Protein AF-A0A6P1DL82-F1 (afdb_monomer)

Radius of gyration: 16.73 Å; Cα contacts (8 Å, |Δi|>4): 215; chains: 1; bounding box: 35×32×50 Å

Sequence (137 aa):
ITAIKIKSARMLLAHGFLKKVFEIFEKYETSIDMITTSEVAVSLTIDDYKNLDSIVEELEKFSTVEIDKQQSIVCLVGHLVVRHHETHRLFKVLQDISVRMISYGGSNNNISLLVNTNDKITALKCLNRYIFDSVTA

Structure (mmCIF, N/CA/C/O backbone):
data_AF-A0A6P1DL82-F1
#
_entry.id   AF-A0A6P1DL82-F1
#
loop_
_atom_site.group_PDB
_atom_site.id
_atom_site.type_symbol
_atom_site.label_atom_id
_atom_site.label_alt_id
_atom_site.label_comp_id
_atom_site.label_asym_id
_atom_site.label_entity_id
_atom_site.label_seq_id
_atom_site.pdbx_PDB_ins_code
_atom_site.Cartn_x
_atom_site.Cartn_y
_atom_site.Cartn_z
_atom_site.occupancy
_atom_site.B_iso_or_equiv
_atom_site.auth_seq_id
_atom_site.auth_comp_id
_atom_site.auth_asym_id
_atom_site.auth_atom_id
_atom_site.pdbx_PDB_model_num
ATOM 1 N N . ILE A 1 1 ? 1.648 -9.556 1.444 1.00 96.50 1 ILE A N 1
ATOM 2 C CA . ILE A 1 1 ? 1.243 -8.146 1.570 1.00 96.50 1 ILE A CA 1
ATOM 3 C C . ILE A 1 1 ? -0.276 -8.030 1.544 1.00 96.50 1 ILE A C 1
ATOM 5 O O . ILE A 1 1 ? -0.929 -8.567 0.644 1.00 96.50 1 ILE A O 1
ATOM 9 N N . THR A 1 2 ? -0.810 -7.327 2.535 1.00 97.94 2 THR A N 1
ATOM 10 C CA . THR A 1 2 ? -2.210 -6.908 2.637 1.00 97.94 2 THR A CA 1
ATOM 11 C C . THR A 1 2 ? -2.247 -5.386 2.602 1.00 97.94 2 THR A C 1
ATOM 13 O O . THR A 1 2 ? -1.497 -4.747 3.339 1.00 97.94 2 THR A O 1
ATOM 16 N N . ALA A 1 3 ? -3.097 -4.805 1.756 1.00 98.06 3 ALA A N 1
ATOM 17 C CA . ALA A 1 3 ? -3.349 -3.370 1.756 1.00 98.06 3 ALA A CA 1
ATOM 18 C C . ALA A 1 3 ? -4.567 -3.052 2.623 1.00 98.06 3 ALA A C 1
ATOM 20 O O . ALA A 1 3 ? -5.576 -3.755 2.579 1.00 98.06 3 ALA A O 1
ATOM 21 N N . ILE A 1 4 ? -4.468 -1.977 3.391 1.00 98.19 4 ILE A N 1
ATOM 22 C CA . ILE A 1 4 ? -5.497 -1.500 4.306 1.00 98.19 4 ILE A CA 1
ATOM 23 C C . ILE A 1 4 ? -5.789 -0.060 3.924 1.00 98.19 4 ILE A C 1
ATOM 25 O O . ILE A 1 4 ? -4.900 0.790 3.968 1.00 98.19 4 ILE A O 1
ATOM 29 N N . LYS A 1 5 ? -7.028 0.226 3.534 1.00 97.25 5 LYS A N 1
ATOM 30 C CA . LYS A 1 5 ? -7.486 1.581 3.236 1.00 97.25 5 LYS A CA 1
ATOM 31 C C . LYS A 1 5 ? -8.430 2.046 4.327 1.00 97.25 5 LYS A C 1
ATOM 33 O O . LYS A 1 5 ? -9.489 1.472 4.532 1.00 97.25 5 LYS A O 1
ATOM 38 N N . ILE A 1 6 ? -8.040 3.122 4.989 1.00 96.62 6 ILE A N 1
ATOM 39 C CA . ILE A 1 6 ? -8.717 3.700 6.141 1.00 96.62 6 ILE A CA 1
ATOM 40 C C . ILE A 1 6 ? -9.293 5.040 5.690 1.00 96.62 6 ILE A C 1
ATOM 42 O O . ILE A 1 6 ? -8.549 5.969 5.367 1.00 96.62 6 ILE A O 1
ATOM 46 N N . LYS A 1 7 ? -10.621 5.138 5.627 1.00 93.19 7 LYS A N 1
ATOM 47 C CA . LYS A 1 7 ? -11.356 6.337 5.203 1.00 93.19 7 LYS A CA 1
ATOM 48 C C . LYS A 1 7 ? -11.966 7.030 6.414 1.00 93.19 7 LYS A C 1
ATOM 50 O O . LYS A 1 7 ? -12.634 6.393 7.225 1.00 93.19 7 LYS A O 1
ATOM 55 N N . SER A 1 8 ? -11.804 8.345 6.518 1.00 86.75 8 SER A N 1
ATOM 56 C CA . SER A 1 8 ? -12.510 9.140 7.523 1.00 86.75 8 SER A CA 1
ATOM 57 C C . SER A 1 8 ? -12.804 10.540 6.997 1.00 86.75 8 SER A C 1
ATOM 59 O O . SER A 1 8 ? -11.895 11.317 6.716 1.00 86.75 8 SER A O 1
ATOM 61 N N . ALA A 1 9 ? -14.086 10.908 6.937 1.00 73.88 9 ALA A N 1
ATOM 62 C CA . ALA A 1 9 ? -14.503 12.270 6.585 1.00 73.88 9 ALA A CA 1
ATOM 63 C C . ALA A 1 9 ? -13.990 13.321 7.590 1.00 73.88 9 ALA A C 1
ATOM 65 O O . ALA A 1 9 ? -13.893 14.500 7.266 1.00 73.88 9 ALA A O 1
ATOM 66 N N . ARG A 1 10 ? -13.628 12.886 8.805 1.00 70.06 10 ARG A N 1
ATOM 67 C CA . ARG A 1 10 ? -13.051 13.731 9.857 1.00 70.06 10 ARG A CA 1
ATOM 68 C C . ARG A 1 10 ? -11.539 13.914 9.723 1.00 70.06 10 ARG A C 1
ATOM 70 O O . ARG A 1 10 ? -10.966 14.555 10.586 1.00 70.06 10 ARG A O 1
ATOM 77 N N . MET A 1 11 ? -10.888 13.351 8.701 1.00 68.12 11 MET A N 1
ATOM 78 C CA . MET A 1 11 ? -9.452 13.539 8.455 1.00 68.12 11 MET A CA 1
ATOM 79 C C . MET A 1 11 ? -9.140 14.938 7.898 1.00 68.12 11 MET A C 1
ATOM 81 O O . MET A 1 11 ? -8.059 15.471 8.149 1.00 68.12 11 MET A O 1
ATOM 85 N N . LEU A 1 12 ? -10.094 15.562 7.197 1.00 62.00 12 LEU A N 1
ATOM 86 C CA . LEU A 1 12 ? -9.925 16.887 6.605 1.00 62.00 12 LEU A CA 1
ATOM 87 C C . LEU A 1 12 ? -9.681 17.934 7.709 1.00 62.00 12 LEU A C 1
ATOM 89 O O . LEU A 1 12 ? -10.539 18.144 8.562 1.00 62.00 12 LEU A O 1
ATOM 93 N N . LEU A 1 13 ? -8.508 18.580 7.696 1.00 59.38 13 LEU A N 1
ATOM 94 C CA . LEU A 1 13 ? -8.069 19.598 8.673 1.00 59.38 13 LEU A CA 1
ATOM 95 C C . LEU A 1 13 ? -7.917 19.110 10.131 1.00 59.38 13 LEU A C 1
ATOM 97 O O . LEU A 1 13 ? -7.608 19.912 11.017 1.00 59.38 13 LEU A O 1
ATOM 101 N N . ALA A 1 14 ? -8.078 17.811 10.400 1.00 66.88 14 ALA A N 1
ATOM 102 C CA . ALA A 1 14 ? -7.939 17.262 11.744 1.00 66.88 14 ALA A CA 1
ATOM 103 C C . ALA A 1 14 ? -6.507 16.796 12.023 1.00 66.88 14 ALA A C 1
ATOM 105 O O . ALA A 1 14 ? -5.981 15.857 11.423 1.00 66.88 14 ALA A O 1
ATOM 106 N N . HIS A 1 15 ? -5.881 17.429 13.006 1.00 78.00 15 HIS A N 1
ATOM 107 C CA . HIS A 1 15 ? -4.597 17.016 13.556 1.00 78.00 15 HIS A CA 1
ATOM 108 C C . HIS A 1 15 ? -4.752 15.728 14.385 1.00 78.00 15 HIS A C 1
ATOM 110 O O . HIS A 1 15 ? -5.724 15.540 15.114 1.00 78.00 15 HIS A O 1
ATOM 116 N N . GLY A 1 16 ? -3.772 14.824 14.281 1.00 84.50 16 GLY A N 1
ATOM 117 C CA . GLY A 1 16 ? -3.687 13.614 15.109 1.00 84.50 16 GLY A CA 1
ATOM 118 C C . GLY A 1 16 ? -4.369 12.357 14.557 1.00 84.50 16 GLY A C 1
ATOM 119 O O . GLY A 1 16 ? -4.217 11.301 15.165 1.00 84.50 16 GLY A O 1
ATOM 120 N N . PHE A 1 17 ? -5.057 12.410 13.409 1.00 88.38 17 PHE A N 1
ATOM 121 C CA . PHE A 1 17 ? -5.641 11.206 12.793 1.00 88.38 17 PHE A CA 1
ATOM 122 C C . PHE A 1 17 ? -4.571 10.157 12.448 1.00 88.38 17 PHE A C 1
ATOM 124 O O . PHE A 1 17 ? -4.658 9.022 12.908 1.00 88.38 17 PHE A O 1
ATOM 131 N N . LEU A 1 18 ? -3.517 10.551 11.722 1.00 90.75 18 LEU A N 1
ATOM 132 C CA . LEU A 1 18 ? -2.419 9.639 11.373 1.00 90.75 18 LEU A CA 1
ATOM 133 C C . LEU A 1 18 ? -1.679 9.117 12.609 1.00 90.75 18 LEU A C 1
ATOM 135 O O . LEU A 1 18 ? -1.313 7.950 12.641 1.00 90.75 18 LEU A O 1
ATOM 139 N N . LYS A 1 19 ? -1.520 9.949 13.649 1.00 92.31 19 LYS A N 1
ATOM 140 C CA . LYS A 1 19 ? -0.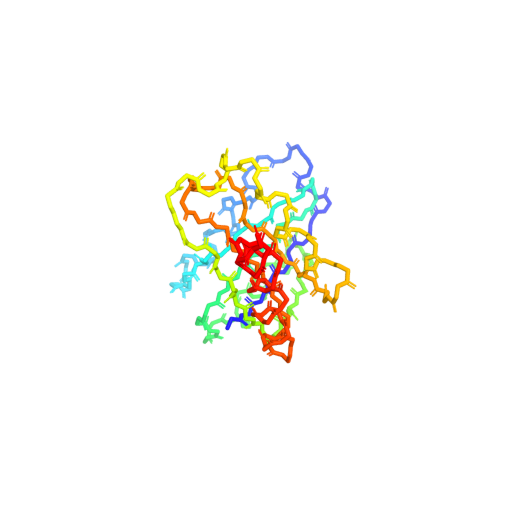944 9.519 14.930 1.00 92.31 19 LYS A CA 1
ATOM 141 C C . LYS A 1 19 ? -1.748 8.355 15.520 1.00 92.31 19 LYS A C 1
ATOM 143 O O . LYS A 1 19 ? -1.166 7.320 15.805 1.00 92.31 19 LYS A O 1
ATOM 148 N N . LYS A 1 20 ? -3.073 8.504 15.632 1.00 92.62 20 LYS A N 1
ATOM 149 C CA . LYS A 1 20 ? -3.956 7.448 16.156 1.00 92.62 20 LYS A CA 1
ATOM 150 C C . LYS A 1 20 ? -3.890 6.169 15.328 1.00 92.62 20 LYS A C 1
ATOM 152 O O . LYS A 1 20 ? -3.889 5.086 15.896 1.00 92.62 20 LYS A O 1
ATOM 157 N N . VAL A 1 21 ? -3.839 6.293 13.999 1.00 94.94 21 VAL A N 1
ATOM 158 C CA . VAL A 1 21 ? -3.683 5.136 13.108 1.00 94.94 21 VAL A CA 1
ATOM 159 C C . VAL A 1 21 ? -2.376 4.411 13.427 1.00 94.94 21 VAL A C 1
ATOM 161 O O . VAL A 1 21 ? -2.417 3.229 13.741 1.00 94.94 21 VAL A O 1
ATOM 164 N N . PHE A 1 22 ? -1.235 5.105 13.421 1.00 96.31 22 PHE A N 1
ATOM 165 C CA . PHE A 1 22 ? 0.063 4.475 13.680 1.00 96.31 22 PHE A CA 1
ATOM 166 C C . PHE A 1 22 ? 0.204 3.919 15.103 1.00 96.31 22 PHE A C 1
ATOM 168 O O . PHE A 1 22 ? 0.795 2.860 15.265 1.00 96.31 22 PHE A O 1
ATOM 175 N N . GLU A 1 23 ? -0.388 4.562 16.115 1.00 97.12 23 GLU A N 1
ATOM 176 C CA . GLU A 1 23 ? -0.417 4.040 17.492 1.00 97.12 23 GLU A CA 1
ATOM 177 C C . GLU A 1 23 ? -1.111 2.673 17.590 1.00 97.12 23 GLU A C 1
ATOM 179 O O . GLU A 1 23 ? -0.690 1.834 18.383 1.00 97.12 23 GLU A O 1
ATOM 184 N N . ILE A 1 24 ? -2.142 2.417 16.774 1.00 97.75 24 ILE A N 1
ATOM 185 C CA . ILE A 1 24 ? -2.803 1.105 16.728 1.00 97.75 24 ILE A CA 1
ATOM 186 C C . ILE A 1 24 ? -1.853 0.056 16.143 1.00 97.75 24 ILE A C 1
ATOM 188 O O . ILE A 1 24 ? -1.688 -1.004 16.735 1.00 97.75 24 ILE A O 1
ATOM 192 N N . PHE A 1 25 ? -1.188 0.342 15.021 1.00 97.94 25 PHE A N 1
ATOM 193 C CA . PHE A 1 25 ? -0.229 -0.605 14.432 1.00 97.94 25 PHE A CA 1
ATOM 194 C C . PHE A 1 25 ? 0.959 -0.884 15.364 1.00 97.94 25 PHE A C 1
ATOM 196 O O . PHE A 1 25 ? 1.351 -2.041 15.506 1.00 97.94 25 PHE A O 1
ATOM 203 N N . GLU A 1 26 ? 1.464 0.144 16.052 1.00 97.56 26 GLU A N 1
ATOM 204 C CA . GLU A 1 26 ? 2.522 0.024 17.063 1.00 97.56 26 GLU A CA 1
ATOM 205 C C . GLU A 1 26 ? 2.090 -0.867 18.235 1.00 97.56 26 GLU A C 1
ATOM 207 O O . GLU A 1 26 ? 2.811 -1.785 18.616 1.00 97.56 26 GLU A O 1
ATOM 212 N N . LYS A 1 27 ? 0.878 -0.661 18.772 1.00 98.00 27 LYS A N 1
ATOM 213 C CA . LYS A 1 27 ? 0.317 -1.472 19.868 1.00 98.00 27 LYS A CA 1
ATOM 214 C C . LYS A 1 27 ? 0.293 -2.971 19.546 1.00 98.00 27 LYS A C 1
ATOM 216 O O . LYS A 1 27 ? 0.444 -3.789 20.450 1.00 98.00 27 LYS A O 1
ATOM 221 N N . TYR A 1 28 ? 0.068 -3.324 18.282 1.00 97.88 28 TYR A N 1
ATOM 222 C CA . TYR A 1 28 ? 0.032 -4.707 17.801 1.00 97.88 28 TYR A CA 1
ATOM 223 C C . TYR A 1 28 ? 1.354 -5.169 17.171 1.00 97.88 28 TYR A C 1
ATOM 225 O O . TYR A 1 28 ? 1.366 -6.204 16.498 1.00 97.88 28 TYR A O 1
ATOM 233 N N . GLU A 1 29 ? 2.436 -4.402 17.349 1.00 97.25 29 GLU A N 1
ATOM 234 C CA . GLU A 1 29 ? 3.783 -4.685 16.832 1.00 97.25 29 GLU A CA 1
ATOM 235 C C . GLU A 1 29 ? 3.782 -5.026 15.329 1.00 97.25 29 GLU A C 1
ATOM 237 O O . GLU A 1 29 ? 4.504 -5.901 14.850 1.00 97.25 29 GLU A O 1
ATOM 242 N N . THR A 1 30 ? 2.916 -4.355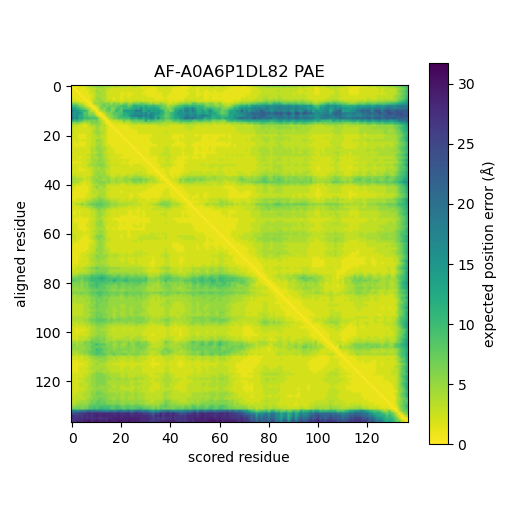 14.563 1.00 97.88 30 THR A N 1
ATOM 243 C CA . THR A 1 30 ? 2.702 -4.636 13.141 1.00 97.88 30 THR A CA 1
ATOM 244 C C . THR A 1 30 ? 3.369 -3.563 12.291 1.00 97.88 30 THR A C 1
ATOM 246 O O . THR A 1 30 ? 2.881 -2.440 12.180 1.00 97.88 30 THR A O 1
ATOM 249 N N . SER A 1 31 ? 4.486 -3.928 11.663 1.00 97.12 31 SER A N 1
ATOM 250 C CA . SER A 1 31 ? 5.231 -3.032 10.777 1.00 97.12 31 SER A CA 1
ATOM 251 C C . SER A 1 31 ? 4.432 -2.663 9.522 1.00 97.12 31 SER A C 1
ATOM 253 O O . SER A 1 31 ? 3.754 -3.505 8.924 1.00 97.12 31 SER A O 1
ATOM 255 N N . ILE A 1 32 ? 4.558 -1.402 9.107 1.00 96.88 32 ILE A N 1
ATOM 256 C CA . ILE A 1 32 ? 3.962 -0.845 7.891 1.00 96.88 32 ILE A CA 1
ATOM 257 C C . ILE A 1 32 ? 5.071 -0.613 6.864 1.00 96.88 32 ILE A C 1
ATOM 259 O O . ILE A 1 32 ? 6.121 -0.071 7.205 1.00 96.88 32 ILE A O 1
ATOM 263 N N . ASP A 1 33 ? 4.815 -0.975 5.607 1.00 94.00 33 ASP A N 1
ATOM 264 C CA . ASP A 1 33 ? 5.769 -0.802 4.504 1.00 94.00 33 ASP A CA 1
ATOM 265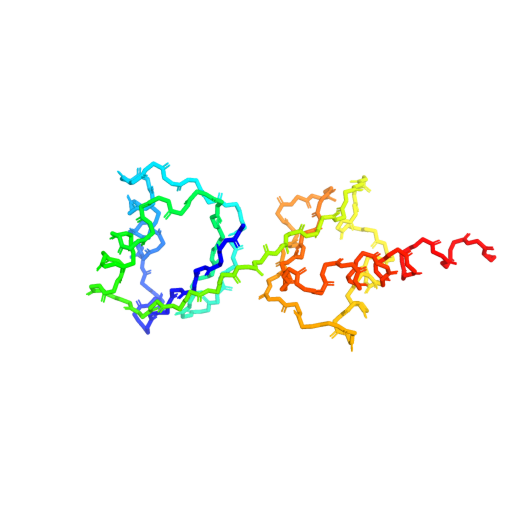 C C . ASP A 1 33 ? 5.432 0.428 3.639 1.00 94.00 33 ASP A C 1
ATOM 267 O O . ASP A 1 33 ? 6.009 1.505 3.800 1.00 94.00 33 ASP A O 1
ATOM 271 N N . MET A 1 34 ? 4.443 0.318 2.748 1.00 95.69 34 MET A N 1
ATOM 272 C CA . MET A 1 34 ? 4.013 1.423 1.894 1.00 95.69 34 MET A CA 1
ATOM 273 C C . MET A 1 34 ? 2.910 2.239 2.559 1.00 95.69 34 MET A C 1
ATOM 275 O O . MET A 1 34 ? 2.009 1.685 3.186 1.00 95.69 34 MET A O 1
ATOM 279 N N . ILE A 1 35 ? 2.930 3.557 2.339 1.00 95.94 35 ILE A N 1
ATOM 280 C CA . ILE A 1 35 ? 1.879 4.489 2.761 1.00 95.94 35 ILE A CA 1
ATOM 281 C C . ILE A 1 35 ? 1.550 5.433 1.597 1.00 95.94 35 ILE A C 1
ATOM 283 O O . ILE A 1 35 ? 2.439 6.012 0.977 1.00 95.94 35 ILE A O 1
ATOM 287 N N . THR A 1 36 ? 0.261 5.621 1.329 1.00 93.88 36 THR A N 1
ATOM 288 C CA . THR A 1 36 ? -0.285 6.620 0.401 1.00 93.88 36 THR A CA 1
ATOM 289 C C . THR A 1 36 ? -1.433 7.338 1.091 1.00 93.88 36 THR A C 1
ATOM 291 O O . THR A 1 36 ? -2.315 6.702 1.665 1.00 93.88 36 THR A O 1
ATOM 294 N N . THR A 1 37 ? -1.465 8.662 1.009 1.00 92.50 37 THR A N 1
ATOM 295 C CA . THR A 1 37 ? -2.538 9.479 1.578 1.00 92.50 37 THR A CA 1
ATOM 296 C C . THR A 1 37 ? -3.332 10.193 0.489 1.00 92.50 37 THR A C 1
ATOM 298 O O . THR A 1 37 ? -2.859 10.425 -0.619 1.00 92.50 37 THR A O 1
ATOM 301 N N . SER A 1 38 ? -4.565 10.531 0.838 1.00 88.06 38 SER A N 1
ATOM 302 C CA . SER A 1 38 ? -5.446 11.482 0.160 1.00 88.06 38 SER A CA 1
ATOM 303 C C . SER A 1 38 ? -6.034 12.406 1.228 1.00 88.06 38 SER A C 1
ATOM 305 O O . SER A 1 38 ? -5.770 12.232 2.420 1.00 88.06 38 SER A O 1
ATOM 307 N N . GLU A 1 39 ? -6.867 13.357 0.831 1.00 84.25 39 GLU A N 1
ATOM 308 C CA . GLU A 1 39 ? -7.488 14.339 1.721 1.00 84.25 39 GLU A CA 1
ATOM 309 C C . GLU A 1 39 ? -8.348 13.693 2.820 1.00 84.25 39 GLU A C 1
ATOM 311 O O . GLU A 1 39 ? -8.474 14.244 3.914 1.00 84.25 39 GLU A O 1
ATOM 316 N N . VAL A 1 40 ? -8.940 12.526 2.538 1.00 87.50 40 VAL A N 1
ATOM 317 C CA . VAL A 1 40 ? -9.916 11.858 3.423 1.00 87.50 40 VAL A CA 1
ATOM 318 C C . VAL A 1 40 ? -9.600 10.389 3.712 1.00 87.50 40 VAL A C 1
ATOM 3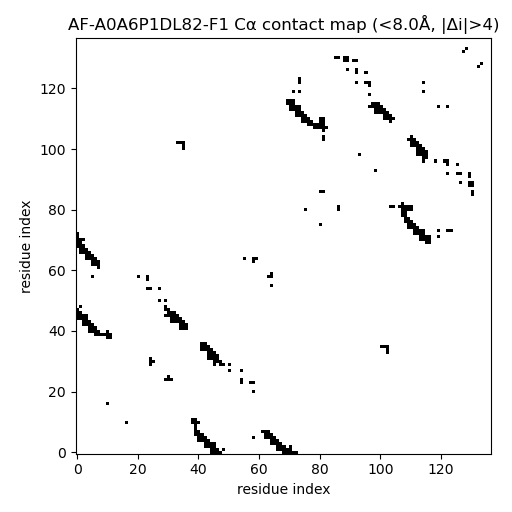20 O O . VAL A 1 40 ? -10.393 9.699 4.359 1.00 87.50 40 VAL A O 1
ATOM 323 N N . ALA A 1 41 ? -8.475 9.872 3.215 1.00 91.56 41 ALA A N 1
ATOM 324 C CA . ALA A 1 41 ? -8.094 8.481 3.432 1.00 91.56 41 ALA A CA 1
ATOM 325 C C . ALA A 1 41 ? -6.580 8.276 3.474 1.00 91.56 41 ALA A C 1
ATOM 327 O O . ALA A 1 41 ? -5.831 8.918 2.737 1.00 91.56 41 ALA A O 1
ATOM 328 N N . VAL A 1 42 ? -6.156 7.294 4.266 1.00 94.94 42 VAL A N 1
ATOM 329 C CA . VAL A 1 42 ? -4.804 6.728 4.248 1.00 94.94 42 VAL A CA 1
ATOM 330 C C . VAL A 1 42 ? -4.885 5.275 3.792 1.00 94.94 42 VAL A C 1
ATOM 332 O O . VAL A 1 42 ? -5.749 4.521 4.228 1.00 94.94 42 VAL A O 1
ATOM 335 N N . SER A 1 43 ? -4.021 4.891 2.862 1.00 96.44 43 SER A N 1
ATOM 336 C CA . SER A 1 43 ? -3.800 3.505 2.457 1.00 96.44 43 SER A CA 1
ATOM 337 C C . SER A 1 43 ? -2.409 3.093 2.901 1.00 96.44 43 SER A C 1
ATOM 339 O O . SER A 1 43 ? -1.457 3.845 2.705 1.00 96.44 43 SER A O 1
ATOM 341 N N . LEU A 1 44 ? -2.297 1.915 3.493 1.00 97.56 44 LEU A N 1
ATOM 342 C CA . LEU A 1 44 ? -1.040 1.374 3.987 1.00 97.56 44 LEU A CA 1
ATOM 343 C C . LEU A 1 44 ? -0.936 -0.118 3.688 1.00 97.56 44 LEU A C 1
ATOM 345 O O . LEU A 1 44 ? -1.950 -0.764 3.421 1.00 97.56 44 LEU A O 1
ATOM 349 N N . THR A 1 45 ? 0.271 -0.669 3.732 1.00 98.19 45 THR A N 1
ATOM 350 C CA . THR A 1 45 ? 0.494 -2.105 3.537 1.00 98.19 45 THR A CA 1
ATOM 351 C C . THR A 1 45 ? 1.187 -2.744 4.726 1.00 98.19 45 THR A C 1
ATOM 353 O O . THR A 1 45 ? 2.064 -2.137 5.335 1.00 98.19 45 THR A O 1
ATOM 356 N N . ILE A 1 46 ? 0.824 -3.995 5.002 1.00 98.06 46 ILE A N 1
ATOM 357 C CA . ILE A 1 46 ? 1.455 -4.843 6.019 1.00 98.06 46 ILE A CA 1
ATOM 358 C C . ILE A 1 46 ? 1.821 -6.209 5.433 1.00 98.06 46 ILE A C 1
ATOM 360 O O . ILE A 1 46 ? 1.173 -6.693 4.494 1.00 98.06 46 ILE A O 1
ATOM 364 N N . ASP A 1 47 ? 2.820 -6.852 6.030 1.00 95.62 47 ASP A N 1
ATOM 365 C CA . ASP A 1 47 ? 3.224 -8.222 5.696 1.00 95.62 47 ASP A CA 1
ATOM 366 C C . ASP A 1 47 ? 2.777 -9.251 6.732 1.00 95.62 47 ASP A C 1
ATOM 368 O O . ASP A 1 47 ? 2.303 -10.326 6.353 1.00 95.62 47 ASP A O 1
ATOM 372 N N . ASP A 1 48 ? 2.871 -8.915 8.021 1.00 94.38 48 ASP A N 1
ATOM 373 C CA . ASP A 1 48 ? 2.364 -9.751 9.107 1.00 94.38 48 ASP A CA 1
ATOM 374 C C . ASP A 1 48 ? 0.890 -9.426 9.377 1.00 94.38 48 ASP A C 1
ATOM 376 O O . ASP A 1 48 ? 0.552 -8.330 9.810 1.00 94.38 48 ASP A O 1
ATOM 380 N N . TYR A 1 49 ? 0.003 -10.385 9.107 1.00 93.56 49 TYR A N 1
ATOM 381 C CA . TYR A 1 49 ? -1.442 -10.236 9.282 1.00 93.56 49 TYR A CA 1
ATOM 382 C C . TYR A 1 49 ? -1.986 -10.945 10.534 1.00 93.56 49 TYR A C 1
ATOM 384 O O . TYR A 1 49 ? -3.204 -11.055 10.668 1.00 93.56 49 TYR A O 1
ATOM 392 N N . LYS A 1 50 ? -1.130 -11.415 11.458 1.00 96.44 50 LYS A N 1
ATOM 393 C CA . LYS A 1 50 ? -1.562 -12.119 12.687 1.00 96.44 50 LYS A CA 1
ATOM 394 C C . LYS A 1 50 ? -2.577 -11.330 13.515 1.00 96.44 50 LYS A C 1
ATOM 396 O O . LYS A 1 50 ? -3.528 -11.913 14.018 1.00 96.44 50 LYS A O 1
ATOM 401 N N . ASN A 1 51 ? -2.375 -10.018 13.634 1.00 97.25 51 ASN A N 1
ATOM 402 C CA . ASN A 1 51 ? -3.208 -9.124 14.444 1.00 97.25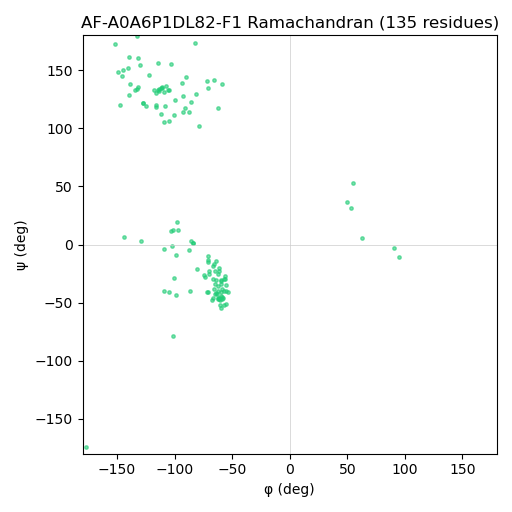 51 ASN A CA 1
ATOM 403 C C . ASN A 1 51 ? -4.206 -8.308 13.607 1.00 97.25 51 ASN A C 1
ATOM 405 O O . ASN A 1 51 ? -4.783 -7.346 14.111 1.00 97.25 51 ASN A O 1
ATOM 409 N N . LEU A 1 52 ? -4.402 -8.664 12.331 1.00 97.31 52 LEU A N 1
ATOM 410 C CA . LEU A 1 52 ? -5.177 -7.855 11.391 1.00 97.31 52 LEU A CA 1
ATOM 411 C C . LEU A 1 52 ? -6.611 -7.608 11.872 1.00 97.31 52 LEU A C 1
ATOM 413 O O . LEU A 1 52 ? -7.057 -6.468 11.838 1.00 97.31 52 LEU A O 1
ATOM 417 N N . ASP A 1 53 ? -7.308 -8.640 12.344 1.00 97.75 53 ASP A N 1
ATOM 418 C CA . ASP A 1 53 ? -8.710 -8.509 12.759 1.00 97.75 53 ASP A CA 1
ATOM 419 C C . ASP A 1 53 ? -8.852 -7.544 13.951 1.00 97.75 53 ASP A C 1
ATOM 421 O O . ASP A 1 53 ? -9.692 -6.647 13.926 1.00 97.75 53 ASP A O 1
ATOM 425 N N . SER A 1 54 ? -7.954 -7.642 14.937 1.00 98.25 54 SER A N 1
ATOM 426 C CA . SER A 1 54 ? -7.900 -6.734 16.091 1.00 98.25 54 SER A CA 1
ATOM 427 C C . SER A 1 54 ? -7.580 -5.289 15.687 1.00 98.25 54 SER A C 1
ATOM 429 O O . SER A 1 54 ? -8.186 -4.345 16.193 1.00 98.25 54 SER A O 1
ATOM 431 N N . ILE A 1 55 ? -6.639 -5.102 14.752 1.00 98.31 55 ILE A N 1
ATOM 432 C CA . ILE A 1 55 ? -6.292 -3.782 14.204 1.00 98.31 55 ILE A CA 1
ATOM 433 C C . ILE A 1 55 ? -7.504 -3.164 13.498 1.00 98.31 55 ILE A C 1
ATOM 435 O O . ILE A 1 55 ? -7.806 -1.989 13.710 1.00 98.31 55 ILE A O 1
ATOM 439 N N . VAL A 1 56 ? -8.203 -3.947 12.670 1.00 98.06 56 VAL A N 1
ATOM 440 C CA . VAL A 1 56 ? -9.399 -3.499 11.943 1.00 98.06 56 VAL A CA 1
ATOM 441 C C . VAL A 1 56 ? -10.490 -3.077 12.921 1.00 98.06 56 VAL A C 1
ATOM 443 O O . VAL A 1 56 ? -10.997 -1.964 12.795 1.00 98.06 56 VAL A O 1
ATOM 446 N N . GLU A 1 57 ? -10.776 -3.887 13.942 1.00 98.00 57 GLU A N 1
ATOM 447 C CA . GLU A 1 57 ? -11.784 -3.573 14.961 1.00 98.00 57 GLU A CA 1
ATOM 448 C C . GLU A 1 57 ? -11.499 -2.235 15.672 1.00 98.00 57 GLU A C 1
ATOM 450 O O . GLU A 1 57 ? -12.408 -1.441 15.926 1.00 98.00 57 GLU A O 1
ATOM 455 N N . GLU A 1 58 ? -10.233 -1.930 15.982 1.00 97.75 58 GLU A N 1
ATOM 456 C CA . GLU A 1 58 ? -9.870 -0.649 16.595 1.00 97.75 58 GLU A CA 1
ATOM 457 C C . GLU A 1 58 ? -9.997 0.542 15.645 1.00 97.75 58 GLU A C 1
ATOM 459 O O . GLU A 1 58 ? -10.472 1.607 16.054 1.00 97.75 58 GLU A O 1
ATOM 464 N N . LEU A 1 59 ? -9.597 0.371 14.385 1.00 96.62 59 LEU A N 1
ATOM 465 C CA . LEU A 1 59 ? -9.701 1.408 13.360 1.00 96.62 59 LEU A CA 1
ATOM 466 C C . LEU A 1 59 ? -11.166 1.736 13.032 1.00 96.62 59 LEU A C 1
ATOM 468 O O . LEU A 1 59 ? -11.517 2.909 12.855 1.00 96.62 59 LEU A O 1
ATOM 472 N N . GLU A 1 60 ? -12.039 0.729 13.000 1.00 96.44 60 GLU A N 1
ATOM 473 C CA . GLU A 1 60 ? -13.464 0.879 12.681 1.00 96.44 60 GLU A CA 1
ATOM 474 C C . GLU A 1 60 ? -14.246 1.699 13.720 1.00 96.44 60 GLU A C 1
ATOM 476 O O . GLU A 1 60 ? -15.297 2.261 13.412 1.00 96.44 60 GLU A O 1
ATOM 481 N N . LYS A 1 61 ? -13.697 1.899 14.927 1.00 94.81 61 LYS A N 1
ATOM 482 C CA . LYS A 1 61 ? -14.299 2.772 15.955 1.00 94.81 61 LYS A CA 1
ATOM 483 C C . LYS A 1 61 ? -14.430 4.233 15.510 1.00 94.81 61 LYS A C 1
ATOM 485 O O . LYS A 1 61 ? -15.222 4.981 16.084 1.00 94.81 61 LYS A O 1
ATOM 490 N N . PHE A 1 62 ? -13.631 4.678 14.540 1.00 91.75 62 PHE A N 1
ATOM 491 C CA . PHE A 1 62 ? -13.606 6.079 14.095 1.00 91.75 62 PHE A CA 1
ATOM 492 C C . PHE A 1 62 ? -13.381 6.264 12.585 1.00 91.75 62 PHE A C 1
ATOM 494 O O . PHE A 1 62 ? -13.210 7.397 12.113 1.00 91.75 62 PHE A O 1
ATOM 501 N N . SER A 1 63 ? -13.368 5.177 11.818 1.00 93.69 63 SER A N 1
ATOM 502 C CA . SER A 1 63 ? -13.115 5.184 10.379 1.00 93.69 63 SER A CA 1
ATOM 503 C C . SER A 1 63 ? -13.821 4.015 9.690 1.00 93.69 63 SER A C 1
ATOM 505 O O . SER A 1 63 ? -14.387 3.152 10.348 1.00 93.69 63 SER A O 1
ATOM 507 N N . THR A 1 64 ? -13.804 3.992 8.361 1.00 95.81 64 THR A N 1
ATOM 508 C CA . THR A 1 64 ? -14.201 2.818 7.572 1.00 95.81 64 THR A CA 1
ATOM 509 C C . THR A 1 64 ? -12.950 2.169 7.005 1.00 95.81 64 THR A C 1
ATOM 511 O O . THR A 1 64 ? -12.104 2.873 6.445 1.00 95.81 64 THR A O 1
ATOM 514 N N . VAL A 1 65 ? -12.840 0.847 7.126 1.00 97.31 65 VAL A N 1
ATOM 515 C CA . VAL A 1 65 ? -11.660 0.092 6.701 1.00 97.31 65 VAL A CA 1
ATOM 516 C C . VAL A 1 65 ? -12.008 -0.826 5.529 1.00 97.31 65 VAL A C 1
ATOM 518 O O . VAL A 1 65 ? -13.003 -1.539 5.550 1.00 97.31 65 VAL A O 1
ATOM 521 N N . GLU A 1 66 ? -11.182 -0.801 4.487 1.00 97.81 66 GLU A N 1
ATOM 522 C CA . GLU A 1 66 ? -11.237 -1.720 3.347 1.00 97.81 66 GLU A CA 1
ATOM 523 C C . GLU A 1 66 ? -9.934 -2.523 3.301 1.00 97.81 66 GLU A C 1
ATOM 525 O O . GLU A 1 66 ? -8.847 -1.949 3.417 1.00 97.81 66 GLU A O 1
ATOM 530 N N . ILE A 1 67 ? -10.042 -3.842 3.127 1.00 97.94 67 ILE A N 1
ATOM 531 C CA . ILE A 1 67 ? -8.906 -4.768 3.142 1.00 97.94 67 ILE A CA 1
ATOM 532 C C . ILE A 1 67 ? -8.750 -5.434 1.780 1.00 97.94 67 ILE A C 1
ATOM 534 O O . ILE A 1 67 ? -9.616 -6.195 1.352 1.00 97.94 67 ILE A O 1
ATOM 538 N N . ASP A 1 68 ? -7.590 -5.231 1.161 1.00 97.06 68 ASP A N 1
ATOM 539 C CA . ASP A 1 68 ? -7.201 -5.900 -0.076 1.00 97.06 68 ASP A CA 1
ATOM 540 C C . ASP A 1 68 ? -6.090 -6.914 0.226 1.00 97.06 68 ASP A C 1
ATOM 542 O O . ASP A 1 68 ? -4.932 -6.563 0.472 1.00 97.06 68 ASP A O 1
ATOM 546 N N . LYS A 1 69 ? -6.441 -8.202 0.218 1.00 96.56 69 LYS A N 1
ATOM 547 C CA . LYS A 1 69 ? -5.475 -9.303 0.372 1.00 96.56 69 LYS A CA 1
ATOM 548 C C . LYS A 1 69 ? -4.796 -9.612 -0.968 1.00 96.56 69 LYS A C 1
ATOM 550 O O . LYS A 1 69 ? -5.182 -9.088 -2.011 1.00 96.56 69 LYS A O 1
ATOM 555 N N . GLN A 1 70 ? -3.794 -10.494 -0.932 1.00 96.75 70 GLN A N 1
ATOM 556 C CA . GLN A 1 70 ? -3.099 -11.000 -2.127 1.00 96.75 70 GLN A CA 1
ATOM 557 C C . GLN A 1 70 ? -2.538 -9.871 -3.001 1.00 96.75 70 GLN A C 1
ATOM 559 O O . GLN A 1 70 ? -2.810 -9.782 -4.198 1.00 96.75 70 GLN A O 1
ATOM 564 N N . GLN A 1 71 ? -1.770 -8.985 -2.373 1.00 97.94 71 GLN A N 1
ATOM 565 C CA . GLN A 1 71 ? -1.046 -7.936 -3.073 1.00 97.94 71 GLN A CA 1
ATOM 566 C C . GLN A 1 71 ? 0.437 -8.290 -3.188 1.00 97.94 71 GLN A C 1
ATOM 568 O O . GLN A 1 71 ? 1.000 -9.055 -2.395 1.00 97.94 71 GLN A O 1
ATOM 573 N N . SER A 1 72 ? 1.085 -7.719 -4.192 1.00 97.75 72 SER A N 1
ATOM 574 C CA . SER A 1 72 ? 2.518 -7.829 -4.426 1.00 97.75 72 SER A CA 1
ATOM 575 C C . SER A 1 72 ? 3.104 -6.449 -4.673 1.00 97.75 72 SER A C 1
ATOM 577 O O . SER A 1 72 ? 2.542 -5.653 -5.422 1.00 97.75 72 SER A O 1
ATOM 579 N N . ILE A 1 73 ? 4.238 -6.183 -4.035 1.00 97.25 73 ILE A N 1
ATOM 580 C CA . ILE A 1 73 ? 5.018 -4.972 -4.247 1.00 97.25 73 ILE A CA 1
ATOM 581 C C . ILE A 1 73 ? 6.064 -5.281 -5.313 1.00 97.25 73 ILE A C 1
ATOM 583 O O . ILE A 1 73 ? 6.792 -6.270 -5.219 1.00 97.25 73 ILE A O 1
ATOM 587 N N . VAL A 1 74 ? 6.120 -4.440 -6.338 1.00 95.88 74 VAL A N 1
ATOM 588 C CA . VAL A 1 74 ? 7.127 -4.476 -7.395 1.00 95.88 74 VAL A CA 1
ATOM 589 C C . VAL A 1 74 ? 7.929 -3.185 -7.315 1.00 95.88 74 VAL A C 1
ATOM 591 O O . VAL A 1 74 ? 7.372 -2.101 -7.469 1.00 95.88 74 VAL A O 1
ATOM 594 N N . CYS A 1 75 ? 9.232 -3.301 -7.070 1.00 93.25 75 CYS A N 1
ATOM 595 C CA . CYS A 1 75 ? 10.123 -2.158 -6.880 1.00 93.25 75 CYS A CA 1
ATOM 596 C C . CYS A 1 75 ? 11.074 -1.998 -8.065 1.00 93.25 75 CYS A C 1
ATOM 598 O O . CYS A 1 75 ? 11.755 -2.948 -8.454 1.00 93.25 75 CYS A O 1
ATOM 600 N N . LEU A 1 76 ? 11.174 -0.778 -8.589 1.00 92.00 76 LEU A N 1
ATOM 601 C CA . LEU A 1 76 ? 12.277 -0.360 -9.440 1.00 92.00 76 LEU A CA 1
ATOM 602 C C . LEU A 1 76 ? 13.351 0.282 -8.562 1.00 92.00 76 LEU A C 1
ATOM 604 O O . LEU A 1 76 ? 13.144 1.365 -8.015 1.00 92.00 76 LEU A O 1
ATOM 608 N N . VAL A 1 77 ? 14.511 -0.364 -8.486 1.00 92.31 77 VAL A N 1
ATOM 609 C CA . VAL A 1 77 ? 15.660 0.110 -7.710 1.00 92.31 77 VAL A CA 1
ATOM 610 C C . VAL A 1 77 ? 16.776 0.544 -8.652 1.00 92.31 77 VAL A C 1
ATOM 612 O O . VAL A 1 77 ? 17.111 -0.165 -9.600 1.00 92.31 77 VAL A O 1
ATOM 615 N N . GLY A 1 78 ? 17.377 1.699 -8.382 1.00 89.88 78 GLY A N 1
ATOM 616 C CA . GLY A 1 78 ? 18.521 2.202 -9.137 1.00 89.88 78 GLY A CA 1
ATOM 617 C C . GLY A 1 78 ? 19.052 3.518 -8.575 1.00 89.88 78 GLY A C 1
ATOM 618 O O . GLY A 1 78 ? 18.591 4.000 -7.544 1.00 89.88 78 GLY A O 1
ATOM 619 N N . HIS A 1 79 ? 20.021 4.127 -9.254 1.00 90.56 79 HIS A N 1
ATOM 620 C CA . HIS A 1 79 ? 20.571 5.416 -8.836 1.00 90.56 79 HIS A CA 1
ATOM 621 C C . HIS A 1 79 ? 19.733 6.576 -9.384 1.00 90.56 79 HIS A C 1
ATOM 623 O O . HIS A 1 79 ? 19.575 6.697 -10.596 1.00 90.56 79 HIS A O 1
ATOM 629 N N . LEU A 1 80 ? 19.213 7.435 -8.498 1.00 88.75 80 LEU A N 1
ATOM 630 C CA . LEU A 1 80 ? 18.435 8.630 -8.861 1.00 88.75 80 LEU A CA 1
ATOM 631 C C . LEU A 1 80 ? 17.250 8.352 -9.809 1.00 88.75 80 LEU A C 1
ATOM 633 O O . LEU A 1 80 ? 16.854 9.224 -10.585 1.00 88.75 80 LEU A O 1
ATOM 637 N N . VAL A 1 81 ? 16.642 7.165 -9.721 1.00 89.19 81 VAL A N 1
ATOM 638 C CA . VAL A 1 81 ? 15.513 6.750 -10.571 1.00 89.19 81 VAL A CA 1
ATOM 639 C C . VAL A 1 81 ? 14.322 7.696 -10.486 1.00 89.19 81 VAL A C 1
ATOM 641 O O . VAL A 1 81 ? 13.633 7.870 -11.473 1.00 89.19 81 VAL A O 1
ATOM 644 N N . VAL A 1 82 ? 14.078 8.386 -9.373 1.00 88.88 82 VAL A N 1
ATOM 645 C CA . VAL A 1 82 ? 12.979 9.373 -9.301 1.00 88.88 82 VAL A CA 1
ATOM 646 C C . VAL A 1 82 ? 13.260 10.623 -10.145 1.00 88.88 82 VAL A C 1
ATOM 648 O O . VAL A 1 82 ? 12.338 11.290 -10.594 1.00 88.88 82 VAL A O 1
ATOM 651 N N . ARG A 1 83 ? 14.531 10.955 -10.390 1.00 88.94 83 ARG A N 1
ATOM 652 C CA . ARG A 1 83 ? 14.938 12.156 -11.144 1.00 88.94 83 ARG A CA 1
ATOM 653 C C . ARG A 1 83 ? 15.361 11.850 -12.577 1.00 88.94 83 ARG A C 1
ATOM 655 O O . ARG A 1 83 ? 15.740 12.762 -13.308 1.00 88.94 83 ARG A O 1
ATOM 662 N N . HIS A 1 84 ? 15.338 10.583 -12.971 1.00 90.50 84 HIS A N 1
ATOM 663 C CA . HIS A 1 84 ? 15.734 10.180 -14.306 1.00 90.50 84 HIS A CA 1
ATOM 664 C C . HIS A 1 84 ? 14.681 10.633 -15.334 1.00 90.50 84 HIS A C 1
ATOM 666 O O . HIS A 1 84 ? 13.480 10.478 -15.133 1.00 90.50 84 HIS A O 1
ATOM 672 N N . HIS A 1 85 ? 15.122 11.209 -16.455 1.00 90.19 85 HIS A N 1
ATOM 673 C CA . HIS A 1 85 ? 14.228 11.774 -17.478 1.00 90.19 85 HIS A CA 1
ATOM 674 C C . HIS A 1 85 ? 13.266 10.729 -18.080 1.00 90.19 85 HIS A C 1
ATOM 676 O O . HIS A 1 85 ? 12.118 11.039 -18.396 1.00 90.19 85 HIS A O 1
ATOM 682 N N . GLU A 1 86 ? 13.696 9.467 -18.155 1.00 90.00 86 GLU A N 1
ATOM 683 C CA . GLU A 1 86 ? 12.878 8.352 -18.660 1.00 90.00 86 GLU A CA 1
ATOM 684 C C . GLU A 1 86 ? 11.944 7.710 -17.629 1.00 90.00 86 GLU A C 1
ATOM 686 O O . GLU A 1 86 ? 11.217 6.774 -17.952 1.00 90.00 86 GLU A O 1
ATOM 691 N N . THR A 1 87 ? 11.902 8.199 -16.391 1.00 91.25 87 THR A N 1
ATOM 692 C CA . THR A 1 87 ? 11.081 7.587 -15.331 1.00 91.25 87 THR A CA 1
ATOM 693 C C . THR A 1 87 ? 9.594 7.606 -15.639 1.00 91.25 87 THR A C 1
ATOM 695 O O . THR A 1 87 ? 8.858 6.717 -15.216 1.00 91.25 87 THR A O 1
ATOM 698 N N . HIS A 1 88 ? 9.150 8.552 -16.465 1.00 90.94 88 HIS A N 1
ATOM 699 C CA . HIS A 1 88 ? 7.784 8.586 -16.969 1.00 90.94 88 HIS A CA 1
ATOM 700 C C . HIS A 1 88 ? 7.383 7.287 -17.705 1.00 90.94 88 HIS A C 1
ATOM 702 O O . HIS A 1 88 ? 6.207 6.923 -17.699 1.00 90.94 88 HIS A O 1
ATOM 708 N N . ARG A 1 89 ? 8.340 6.547 -18.296 1.00 91.88 89 ARG A N 1
ATOM 709 C CA . ARG A 1 89 ? 8.078 5.266 -18.974 1.00 91.88 89 ARG A CA 1
ATOM 710 C C . ARG A 1 89 ? 7.563 4.192 -18.023 1.00 91.88 89 ARG A C 1
ATOM 712 O O . ARG A 1 89 ? 6.756 3.374 -18.448 1.00 91.88 89 ARG A O 1
ATOM 719 N N . LEU A 1 90 ? 7.956 4.218 -16.746 1.00 92.06 90 LEU A N 1
ATOM 720 C CA . LEU A 1 90 ? 7.448 3.282 -15.739 1.00 92.06 90 LEU A CA 1
ATOM 721 C C . LEU A 1 90 ? 5.922 3.380 -15.606 1.00 92.06 90 LEU A C 1
ATOM 723 O O . LEU A 1 90 ? 5.248 2.358 -15.505 1.00 92.06 90 LEU A O 1
ATOM 727 N N . PHE A 1 91 ? 5.356 4.588 -15.687 1.00 92.56 91 PHE A N 1
ATOM 728 C CA . PHE A 1 91 ? 3.909 4.794 -15.578 1.00 92.56 91 PHE A CA 1
ATOM 729 C C . PHE A 1 91 ? 3.121 4.277 -16.790 1.00 92.56 91 PHE A C 1
ATOM 731 O O . PHE A 1 91 ? 1.905 4.134 -16.697 1.00 92.56 91 PHE A O 1
ATOM 738 N N . LYS A 1 92 ? 3.784 3.889 -17.892 1.00 94.06 92 LYS A N 1
ATOM 739 C CA . LYS A 1 92 ? 3.134 3.139 -18.982 1.00 94.06 92 LYS A CA 1
ATOM 740 C C . LYS A 1 92 ? 2.643 1.765 -18.534 1.00 94.06 92 LYS A C 1
ATOM 742 O O . LYS A 1 92 ? 1.844 1.164 -19.226 1.00 94.06 92 LYS A O 1
ATOM 747 N N . VAL A 1 93 ? 3.058 1.252 -17.379 1.00 93.62 93 VAL A N 1
ATOM 748 C CA . VAL A 1 93 ? 2.477 0.016 -16.839 1.00 93.62 93 VAL A CA 1
ATOM 749 C C . VAL A 1 93 ? 0.988 0.177 -16.478 1.00 93.62 93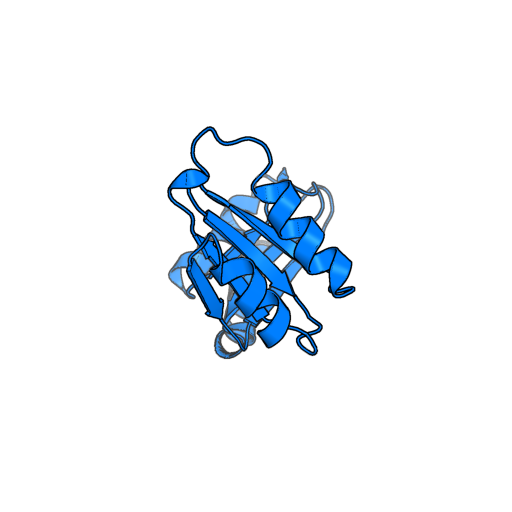 VAL A C 1
ATOM 751 O O . VAL A 1 93 ? 0.250 -0.803 -16.480 1.00 93.62 93 VAL A O 1
ATOM 754 N N . LEU A 1 94 ? 0.521 1.410 -16.227 1.00 93.44 94 LEU A N 1
ATOM 755 C CA . LEU A 1 94 ? -0.854 1.703 -15.798 1.00 93.44 94 LEU A CA 1
ATOM 756 C C . LEU A 1 94 ? -1.923 1.410 -16.863 1.00 93.44 94 LEU A C 1
ATOM 758 O O . LEU A 1 94 ? -3.093 1.292 -16.518 1.00 93.44 94 LEU A O 1
ATOM 762 N N . GLN A 1 95 ? -1.547 1.303 -18.141 1.00 94.38 95 GLN A N 1
ATOM 763 C CA . GLN A 1 95 ? -2.470 0.892 -19.215 1.00 94.38 95 GLN A CA 1
ATOM 764 C C . GLN A 1 95 ? -2.661 -0.629 -19.284 1.00 94.38 95 GLN A C 1
ATOM 766 O O . GLN A 1 95 ? -3.661 -1.079 -19.834 1.00 94.38 95 GLN A O 1
ATOM 771 N N . ASP A 1 96 ? -1.727 -1.417 -18.742 1.00 93.12 96 ASP A N 1
ATOM 772 C CA . ASP A 1 96 ? -1.744 -2.879 -18.874 1.00 93.12 96 ASP A CA 1
ATOM 773 C C . ASP A 1 96 ? -2.286 -3.583 -17.626 1.00 93.12 96 ASP A C 1
ATOM 775 O O . ASP A 1 96 ? -2.817 -4.689 -17.725 1.00 93.12 96 ASP A O 1
ATOM 779 N N . ILE A 1 97 ? -2.126 -2.973 -16.445 1.00 93.88 97 ILE A N 1
ATOM 780 C CA . ILE A 1 97 ? -2.543 -3.550 -15.162 1.00 93.88 97 ILE A CA 1
ATOM 781 C C . ILE A 1 97 ? -3.157 -2.494 -14.243 1.00 93.88 97 ILE A C 1
ATOM 783 O O . ILE A 1 97 ? -2.778 -1.321 -14.253 1.00 93.88 97 ILE A O 1
ATOM 787 N N . SER A 1 98 ? -4.053 -2.941 -13.365 1.00 93.75 98 SER A N 1
ATOM 788 C CA . SER A 1 98 ? -4.610 -2.098 -12.310 1.00 93.75 98 SER A CA 1
ATOM 789 C C . SER A 1 98 ? -3.620 -1.971 -11.149 1.00 93.75 98 SER A C 1
ATOM 791 O O . SER A 1 98 ? -3.505 -2.863 -10.308 1.00 93.75 98 SER A O 1
ATOM 793 N N . VAL A 1 99 ? -2.914 -0.843 -11.074 1.00 96.25 99 VAL A N 1
ATOM 794 C CA . VAL A 1 99 ? -2.020 -0.530 -9.948 1.00 96.25 99 VAL A CA 1
ATOM 795 C C . VAL A 1 99 ? -2.820 0.035 -8.773 1.00 96.25 99 VAL A C 1
ATOM 797 O O . VAL A 1 99 ? -3.595 0.978 -8.925 1.00 96.25 99 VAL A O 1
ATOM 800 N N . ARG A 1 100 ? -2.616 -0.530 -7.577 1.00 95.88 100 ARG A N 1
ATOM 801 C CA . ARG A 1 100 ? -3.349 -0.179 -6.353 1.00 95.88 100 ARG A CA 1
ATOM 802 C C . ARG A 1 100 ? -2.739 0.998 -5.593 1.00 95.88 100 ARG A C 1
ATOM 804 O O . ARG A 1 100 ? -3.486 1.813 -5.050 1.00 95.88 100 ARG A O 1
ATOM 811 N N . MET A 1 101 ? -1.410 1.054 -5.512 1.00 96.38 101 MET A N 1
ATOM 812 C CA . MET A 1 101 ? -0.638 2.126 -4.867 1.00 96.38 101 MET A CA 1
ATOM 813 C C . MET A 1 101 ? 0.659 2.370 -5.639 1.00 96.38 101 MET A C 1
ATOM 815 O O . MET A 1 101 ? 1.232 1.441 -6.210 1.00 96.38 101 MET A O 1
ATOM 819 N N . ILE A 1 102 ? 1.142 3.611 -5.609 1.00 95.88 102 ILE A N 1
ATOM 820 C CA . ILE A 1 102 ? 2.447 4.010 -6.141 1.00 95.88 102 ILE A CA 1
ATOM 821 C C . ILE A 1 102 ? 3.168 4.765 -5.026 1.00 95.88 102 ILE A C 1
ATOM 823 O O . ILE A 1 102 ? 2.666 5.778 -4.545 1.00 95.88 102 ILE A O 1
ATOM 827 N N . SER A 1 103 ? 4.346 4.287 -4.630 1.00 93.75 103 SER A N 1
ATOM 828 C CA . SER A 1 103 ? 5.273 5.032 -3.779 1.00 93.75 103 SER A CA 1
ATOM 829 C C . SER A 1 103 ? 6.364 5.636 -4.654 1.00 93.75 103 SER A C 1
ATOM 831 O O . SER A 1 103 ? 7.181 4.924 -5.241 1.00 93.75 103 SER A O 1
ATOM 833 N N . TYR A 1 104 ? 6.337 6.961 -4.767 1.00 93.12 104 TYR A N 1
ATOM 834 C CA . TYR A 1 104 ? 7.234 7.755 -5.596 1.00 93.12 104 TYR A CA 1
ATOM 835 C C . TYR A 1 104 ? 7.632 9.022 -4.834 1.00 93.12 104 TYR A C 1
ATOM 837 O O . TYR A 1 104 ? 6.771 9.735 -4.325 1.00 93.12 104 TYR A O 1
ATOM 845 N N . GLY A 1 105 ? 8.934 9.305 -4.747 1.00 89.56 105 GLY A N 1
ATOM 846 C CA . GLY A 1 105 ? 9.461 10.502 -4.078 1.00 89.56 105 GLY A CA 1
ATOM 847 C C . GLY A 1 105 ? 9.874 10.320 -2.612 1.00 89.56 105 GLY A C 1
ATOM 848 O O . GLY A 1 105 ? 10.564 11.186 -2.083 1.00 89.56 105 GLY A O 1
ATOM 849 N N . GLY A 1 106 ? 9.550 9.189 -1.972 1.00 86.44 106 GLY A N 1
ATOM 850 C CA . GLY A 1 106 ? 10.049 8.858 -0.625 1.00 86.44 106 GLY A CA 1
ATOM 851 C C . GLY A 1 106 ? 11.547 8.517 -0.581 1.00 86.44 106 GLY A C 1
ATOM 852 O O . GLY A 1 106 ? 12.198 8.658 0.448 1.00 86.44 106 GLY A O 1
ATOM 853 N N . SER A 1 107 ? 12.116 8.104 -1.715 1.00 90.12 107 SER A N 1
ATOM 854 C CA . SER A 1 107 ? 13.549 7.893 -1.928 1.00 90.12 107 SER A CA 1
ATOM 855 C C . SER A 1 107 ? 13.887 8.260 -3.365 1.00 90.12 107 SER A C 1
ATOM 857 O O . SER A 1 107 ? 13.100 7.984 -4.264 1.00 90.12 107 SER A O 1
ATOM 859 N N . ASN A 1 108 ? 15.070 8.826 -3.620 1.00 90.56 108 ASN A N 1
ATOM 860 C CA . ASN A 1 108 ? 15.504 9.072 -5.000 1.00 90.56 108 ASN A CA 1
ATOM 861 C C . ASN A 1 108 ? 15.855 7.776 -5.753 1.00 90.56 108 ASN A C 1
ATOM 863 O O . ASN A 1 108 ? 15.981 7.809 -6.974 1.00 90.56 108 ASN A O 1
ATOM 867 N N . ASN A 1 109 ? 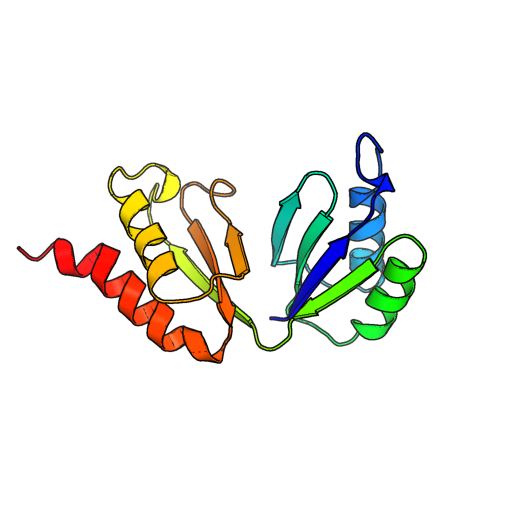16.027 6.660 -5.039 1.00 92.50 109 ASN A N 1
ATOM 868 C CA . ASN A 1 109 ? 16.597 5.418 -5.565 1.00 92.50 109 ASN A CA 1
ATOM 869 C C . ASN A 1 109 ? 15.580 4.277 -5.715 1.00 92.50 109 ASN A C 1
ATOM 871 O O . ASN A 1 109 ? 15.940 3.208 -6.202 1.00 92.50 109 ASN A O 1
ATOM 875 N N . ASN A 1 110 ? 14.332 4.482 -5.288 1.00 91.50 110 ASN A N 1
ATOM 876 C CA . ASN A 1 110 ? 13.300 3.453 -5.336 1.00 91.50 110 ASN A CA 1
ATOM 877 C C . ASN A 1 110 ? 11.951 4.032 -5.773 1.00 91.50 110 ASN A C 1
ATOM 879 O O . ASN A 1 110 ? 11.548 5.098 -5.305 1.00 91.50 110 ASN A O 1
ATOM 883 N N . ILE A 1 111 ? 11.252 3.291 -6.629 1.00 94.62 111 ILE A N 1
ATOM 884 C CA . ILE A 1 111 ? 9.842 3.492 -6.959 1.00 94.62 111 ILE A CA 1
ATOM 885 C C . ILE A 1 111 ? 9.142 2.151 -6.762 1.00 94.62 111 ILE A C 1
ATOM 887 O O . ILE A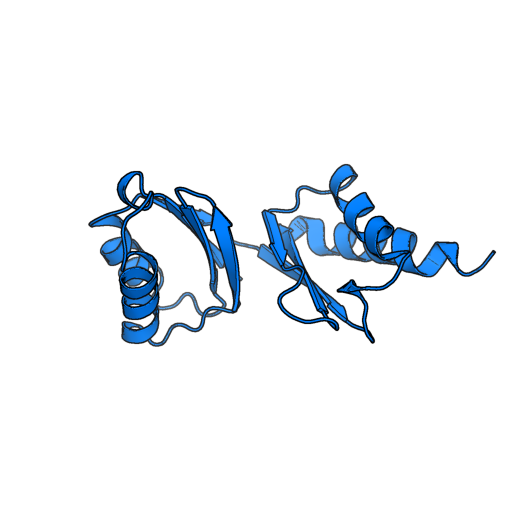 1 111 ? 9.498 1.173 -7.419 1.00 94.62 111 ILE A O 1
ATOM 891 N N . SER A 1 112 ? 8.135 2.112 -5.894 1.00 95.50 112 SER A N 1
ATOM 892 C CA . SER A 1 112 ? 7.388 0.886 -5.597 1.00 95.50 112 SER A CA 1
ATOM 893 C C . SER A 1 112 ? 5.968 0.970 -6.139 1.00 95.50 112 SER A C 1
ATOM 895 O O . SER A 1 112 ? 5.278 1.972 -5.951 1.00 95.50 112 SER A O 1
ATOM 897 N N . LEU A 1 113 ? 5.509 -0.106 -6.765 1.00 96.75 113 LEU A N 1
ATOM 898 C CA . LEU A 1 113 ? 4.137 -0.291 -7.218 1.00 96.75 113 LEU A CA 1
ATOM 899 C C . LEU A 1 113 ? 3.500 -1.422 -6.423 1.00 96.75 113 LEU A C 1
ATOM 901 O O . LEU A 1 113 ? 4.092 -2.489 -6.290 1.00 96.75 113 LEU A O 1
ATOM 905 N N . LEU A 1 114 ? 2.281 -1.211 -5.944 1.00 97.81 114 LEU A N 1
ATOM 906 C CA . LEU A 1 114 ? 1.466 -2.269 -5.365 1.00 97.81 114 LEU A CA 1
ATOM 907 C C . LEU A 1 114 ? 0.461 -2.755 -6.406 1.00 97.81 114 LEU A C 1
ATOM 909 O O . LEU A 1 114 ? -0.316 -1.959 -6.934 1.00 97.81 114 LEU A O 1
ATOM 913 N N . VAL A 1 115 ? 0.466 -4.052 -6.684 1.00 97.81 115 VAL A N 1
ATOM 914 C CA . VAL A 1 115 ? -0.405 -4.696 -7.675 1.00 97.81 115 VAL A CA 1
ATOM 915 C C . VAL A 1 115 ? -1.062 -5.933 -7.079 1.00 97.81 115 VAL A C 1
ATOM 917 O O . VAL A 1 115 ? -0.557 -6.504 -6.108 1.00 97.81 115 VAL A O 1
ATOM 920 N N . ASN A 1 116 ? -2.154 -6.398 -7.687 1.00 97.75 116 ASN A N 1
ATOM 921 C CA . ASN A 1 116 ? -2.694 -7.709 -7.351 1.00 97.75 116 ASN A CA 1
ATOM 922 C C . ASN A 1 116 ? -1.626 -8.787 -7.618 1.00 97.75 116 ASN A C 1
ATOM 924 O O . ASN A 1 116 ? -0.925 -8.745 -8.631 1.00 97.75 116 ASN A O 1
ATOM 928 N N . THR A 1 117 ? -1.490 -9.768 -6.725 1.00 97.62 117 THR A N 1
ATOM 929 C CA . THR A 1 117 ? -0.500 -10.847 -6.866 1.00 97.62 117 THR A CA 1
ATOM 930 C C . THR A 1 117 ? -0.641 -11.616 -8.180 1.00 97.62 117 THR A C 1
ATOM 932 O O . THR A 1 117 ? 0.369 -12.080 -8.713 1.00 97.62 117 THR A O 1
ATOM 935 N N . ASN A 1 118 ? -1.850 -11.716 -8.735 1.00 97.12 118 ASN A N 1
ATOM 936 C CA . ASN A 1 118 ? -2.084 -12.366 -10.025 1.00 97.12 118 ASN A CA 1
ATOM 937 C C . ASN A 1 118 ? -1.444 -11.599 -11.193 1.00 97.12 118 ASN A C 1
ATOM 939 O O . ASN A 1 118 ? -0.963 -12.216 -12.142 1.00 97.12 118 ASN A O 1
ATOM 943 N N . ASP A 1 119 ? -1.329 -10.276 -11.081 1.00 96.56 119 ASP A N 1
ATOM 944 C CA . ASP A 1 119 ? -0.755 -9.415 -12.117 1.00 96.56 119 ASP A CA 1
ATOM 945 C C . ASP A 1 119 ? 0.767 -9.272 -12.000 1.00 96.56 119 ASP A C 1
ATOM 947 O O . ASP A 1 119 ? 1.397 -8.676 -12.873 1.00 96.56 119 ASP A O 1
ATOM 951 N N . LYS A 1 120 ? 1.401 -9.838 -10.960 1.00 95.75 120 LYS A N 1
ATOM 952 C CA . LYS A 1 120 ? 2.831 -9.617 -10.668 1.00 95.75 120 LYS A CA 1
AT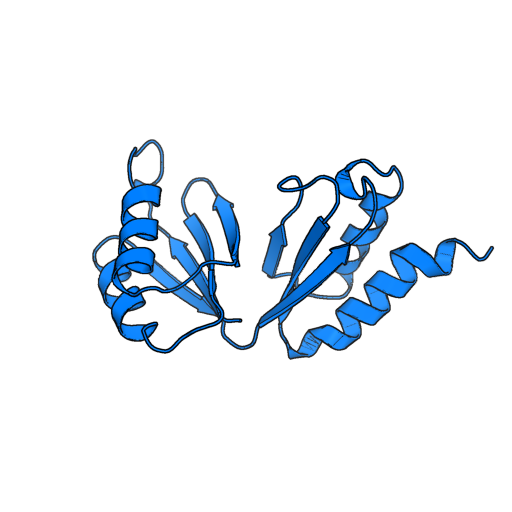OM 953 C C . LYS A 1 120 ? 3.753 -9.954 -11.845 1.00 95.75 120 LYS A C 1
ATOM 955 O O . LYS A 1 120 ? 4.714 -9.237 -12.107 1.00 95.75 120 LYS A O 1
ATOM 960 N N . ILE A 1 121 ? 3.470 -11.043 -12.564 1.00 96.38 121 ILE A N 1
ATOM 961 C CA . ILE A 1 121 ? 4.304 -11.487 -13.690 1.00 96.38 121 ILE A CA 1
ATOM 962 C C . ILE A 1 121 ? 4.121 -10.546 -14.880 1.00 96.38 121 ILE A C 1
ATOM 964 O O . ILE A 1 121 ? 5.100 -10.182 -15.531 1.00 96.38 121 ILE A O 1
ATOM 968 N N . THR A 1 122 ? 2.886 -10.123 -15.145 1.00 96.12 122 THR A N 1
ATOM 969 C CA . THR A 1 122 ? 2.571 -9.137 -16.183 1.00 96.12 122 THR A CA 1
ATOM 970 C C . THR A 1 122 ? 3.230 -7.798 -15.868 1.00 96.12 122 THR A C 1
ATOM 972 O O . THR A 1 122 ? 3.913 -7.250 -16.727 1.00 96.12 122 THR A O 1
ATOM 975 N N . ALA A 1 123 ? 3.132 -7.332 -14.619 1.00 95.88 123 ALA A N 1
ATOM 976 C CA . ALA A 1 123 ? 3.774 -6.112 -14.140 1.00 95.88 123 ALA A CA 1
ATOM 977 C C . ALA A 1 123 ? 5.284 -6.127 -14.391 1.00 95.88 123 ALA A C 1
ATOM 979 O O . ALA A 1 123 ? 5.812 -5.209 -15.015 1.00 95.88 123 ALA A O 1
ATOM 980 N N . LEU A 1 124 ? 5.972 -7.198 -13.980 1.00 95.44 124 LEU A N 1
ATOM 981 C CA . LEU A 1 124 ? 7.413 -7.351 -14.193 1.00 95.44 124 LEU A CA 1
ATOM 982 C C . LEU A 1 124 ? 7.783 -7.331 -15.682 1.00 95.44 124 LEU A C 1
ATOM 984 O O . LEU A 1 124 ? 8.722 -6.639 -16.066 1.00 95.44 124 LEU A O 1
ATOM 988 N N . LYS A 1 125 ? 7.028 -8.041 -16.532 1.00 95.38 125 LYS A N 1
ATOM 989 C CA . LYS A 1 125 ? 7.262 -8.069 -17.986 1.00 95.38 125 LYS A CA 1
ATOM 990 C C . LYS A 1 125 ? 7.030 -6.706 -18.643 1.00 95.38 125 LYS A C 1
ATOM 992 O O . LYS A 1 125 ? 7.810 -6.306 -19.503 1.00 95.38 125 LYS A O 1
ATOM 997 N N . CYS A 1 126 ? 5.967 -5.996 -18.272 1.00 94.50 126 CYS A N 1
ATOM 998 C CA . CYS A 1 126 ? 5.675 -4.667 -18.809 1.00 94.50 126 CYS A CA 1
ATOM 999 C C . CYS A 1 126 ? 6.721 -3.642 -18.365 1.00 94.50 126 CYS A C 1
ATOM 1001 O O . CYS A 1 126 ? 7.256 -2.921 -19.203 1.00 94.50 126 CYS A O 1
ATOM 1003 N N . LEU A 1 127 ? 7.077 -3.625 -17.077 1.00 93.50 127 LEU A N 1
ATOM 1004 C CA . LEU A 1 127 ? 8.133 -2.753 -16.560 1.00 93.50 127 LEU A CA 1
ATOM 1005 C C . LEU A 1 127 ? 9.465 -3.017 -17.256 1.00 93.50 127 LEU A C 1
ATOM 1007 O O . LEU A 1 127 ? 10.128 -2.070 -17.673 1.00 93.50 127 LEU A O 1
ATOM 1011 N N . ASN A 1 128 ? 9.832 -4.290 -17.426 1.00 92.62 128 ASN A N 1
ATOM 1012 C CA . ASN A 1 128 ? 11.071 -4.645 -18.101 1.00 92.62 128 ASN A CA 1
ATOM 1013 C C . ASN A 1 128 ? 11.111 -4.087 -19.535 1.00 92.62 128 ASN A C 1
ATOM 1015 O O . ASN A 1 128 ? 12.057 -3.391 -19.901 1.00 92.62 128 ASN A O 1
ATOM 1019 N N . ARG A 1 129 ? 10.017 -4.265 -20.280 1.00 93.25 129 ARG A N 1
ATOM 1020 C CA . ARG A 1 129 ? 9.869 -3.763 -21.649 1.00 93.25 129 ARG A CA 1
ATOM 1021 C C . ARG A 1 129 ? 9.924 -2.241 -21.756 1.00 93.25 129 ARG A C 1
ATOM 1023 O O . ARG A 1 129 ? 10.598 -1.703 -22.627 1.00 93.25 129 ARG A O 1
ATOM 1030 N N . TYR A 1 130 ? 9.201 -1.529 -20.891 1.00 91.81 130 TYR A N 1
ATOM 1031 C CA . TYR A 1 130 ? 9.109 -0.068 -20.975 1.00 91.81 130 TYR A CA 1
ATOM 1032 C C . TYR A 1 130 ? 10.368 0.652 -20.500 1.00 91.81 130 TYR A C 1
ATOM 1034 O O . TYR A 1 130 ? 10.608 1.782 -20.926 1.00 91.81 130 TYR A O 1
ATOM 1042 N N . ILE A 1 131 ? 11.143 0.026 -19.615 1.00 88.38 131 ILE A N 1
ATOM 1043 C CA . ILE A 1 131 ? 12.314 0.649 -18.994 1.00 88.38 131 ILE A CA 1
ATOM 1044 C C . ILE A 1 131 ? 13.604 0.219 -19.695 1.00 88.38 131 ILE A C 1
ATOM 1046 O O . ILE A 1 131 ? 14.451 1.069 -19.955 1.00 88.38 131 ILE A O 1
ATOM 1050 N N . PHE A 1 132 ? 13.757 -1.067 -20.026 1.00 85.50 132 PHE A N 1
ATOM 1051 C CA . PHE A 1 132 ? 15.034 -1.620 -20.491 1.00 85.50 132 PHE A CA 1
ATOM 1052 C C . PHE A 1 132 ? 15.045 -1.980 -21.980 1.00 85.50 132 PHE A C 1
ATOM 1054 O O . PHE A 1 132 ? 16.021 -1.666 -22.654 1.00 85.50 132 PHE A O 1
ATOM 1061 N N . ASP A 1 133 ? 13.970 -2.549 -22.535 1.00 75.75 133 ASP A N 1
ATOM 1062 C CA . ASP A 1 133 ? 13.989 -3.033 -23.934 1.00 75.75 133 ASP A CA 1
ATOM 1063 C C . ASP A 1 133 ? 14.021 -1.904 -24.979 1.00 75.75 133 ASP A C 1
ATOM 1065 O O . ASP A 1 133 ? 14.309 -2.126 -26.149 1.00 75.75 133 ASP A O 1
ATOM 1069 N N . SER A 1 134 ? 13.759 -0.666 -24.565 1.00 56.28 134 SER A N 1
ATOM 1070 C CA . SER A 1 134 ? 13.928 0.529 -25.404 1.00 56.28 134 SER A CA 1
ATOM 1071 C C . SER A 1 134 ? 15.350 1.114 -25.403 1.00 56.28 134 SER A C 1
ATOM 1073 O O . SER A 1 134 ? 15.561 2.169 -25.995 1.00 56.28 134 SER A O 1
ATOM 1075 N N . VAL A 1 135 ? 16.303 0.480 -24.708 1.00 52.91 135 VAL A N 1
ATOM 1076 C CA . VAL A 1 135 ? 17.716 0.910 -24.622 1.00 52.91 135 VAL A CA 1
ATOM 1077 C C . VAL A 1 135 ? 18.610 0.122 -25.598 1.00 52.91 135 VAL A C 1
ATOM 1079 O O . VAL A 1 135 ? 19.766 0.474 -25.801 1.00 52.91 135 VAL A O 1
ATOM 1082 N N . THR A 1 136 ? 18.086 -0.925 -26.242 1.00 43.66 136 THR A N 1
ATOM 1083 C CA . THR A 1 136 ? 18.817 -1.801 -27.177 1.00 43.66 136 THR A CA 1
ATOM 1084 C C . THR A 1 136 ? 18.618 -1.465 -28.663 1.00 43.66 136 THR A C 1
ATOM 1086 O O . THR A 1 136 ? 18.902 -2.314 -29.509 1.00 43.66 136 THR A O 1
ATOM 1089 N N . ALA A 1 137 ? 18.169 -0.251 -28.998 1.00 36.91 137 ALA A N 1
ATOM 1090 C CA . ALA A 1 137 ? 18.054 0.234 -30.379 1.00 36.91 137 ALA A CA 1
ATOM 1091 C C . ALA A 1 137 ? 19.013 1.398 -30.654 1.00 36.91 137 ALA A C 1
ATOM 1093 O O . ALA A 1 137 ? 19.056 2.325 -29.813 1.00 36.91 137 ALA A O 1
#

pLDDT: mean 91.49, std 10.35, range [36.91, 98.31]

Mean predicted aligned error: 4.5 Å

Secondary structure (DSSP, 8-state):
-EEEEEE-GGGTT-TTHHHHHHHHHHHTT--EEEEEE-SSEEEEEES--TTHHHHHHHHHTTSEEEEE-SEEEEEEE-SSGGG-GGGGGGGGGGGTS-EEEEE-SS-TTEEEEEEEGGGHHHHHHHHHHHHTTTS--

Solvent-accessible surface area (backbone atoms only — not comparable to full-atom values): 7811 Å² total; per-residue (Å²): 72,35,38,41,37,41,36,27,88,68,41,57,93,41,85,60,53,67,54,56,54,51,52,51,35,56,77,64,73,44,67,72,75,54,71,49,77,59,75,42,35,44,35,37,28,32,70,74,63,91,54,45,69,64,51,48,60,61,50,49,76,77,33,47,76,46,79,45,68,63,34,36,80,48,72,53,74,49,84,46,43,67,75,38,88,67,45,69,39,55,62,60,41,60,82,80,43,76,69,79,45,72,46,70,74,91,36,52,34,42,36,39,36,32,28,46,47,86,46,47,66,57,51,54,55,45,41,46,47,52,66,51,65,72,70,80,117

Nearest PDB structures (foldseek):
  2cdq-assembly1_B  TM=8.918E-01  e=3.424E-14  Arabidopsis thaliana
  3mah-assembly1_A-2  TM=9.141E-01  e=1.542E-12  Porphyromonas gingivalis W83
  2j0x-assembly1_B  TM=8.812E-01  e=1.169E-11  Escherichia coli
  2j0w-assembly1_A  TM=8.781E-01  e=1.797E-11  Escherichia coli
  3tvi-assembly5_J  TM=8.869E-01  e=1.495E-09  Clostridium acetobutylicum

Foldseek 3Di:
DKKKKWFAPCQAVDPCPVVQLVVLCVVVVWDWDDWDDDNGMIMTDTDDCPCVVVSQVSSVVGTHMDMDPQKDKDKDFDAQLLVDPLVVLLCVLVVVFPWDDWDGDPDSGMIITIGHNVCVVVSVVSNCCSPPVVVPD